Protein AF-A0ABD0NSH5-F1 (afdb_monomer)

Sequence (75 aa):
QWIDMYKSLASATEREVAAFSNGYSADHERAYAALQHWTIRDSDANLAKLINALHRQRCIDVVDKIRSVMEDNPQ

Secondary structure (DSSP, 8-state):
-HHHHHHHHH---HHHHHHHHHH-SSHHHHHHHHHHHHHHH-TT--HHHHHHHHHHTT-HHHHHHHHHHHHH---

Organism: Cirrhinus mrigala (NCBI:txid683832)

InterPro domains:
  IPR000488 Death domain [PF00531] (2-68)
  IPR000488 Death domain [PS50017] (1-70)
  IPR011029 Death-like domain superfamily [G3DSA:1.10.533.10] (1-68)
  IPR011029 Death-like domain superfamily [SSF47986] (1-68)
  IPR022330 Tumour necro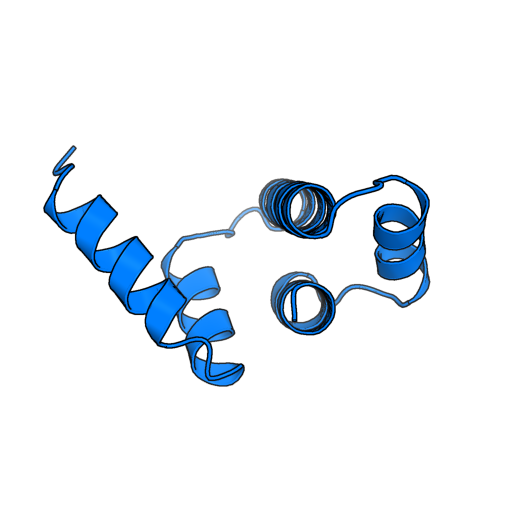sis factor receptor 21 [PTHR46921] (1-75)

Foldseek 3Di:
DLVQLLCQQQVDDPVRLVCLVVVDDDPVSSSVVSLVVSCVRDVPDDPVSSLVSCVVVVVVVVNVVVVVVCVVDPD

Nearest PDB structures (foldseek):
  5wve-assembly1_Y  TM=5.616E-01  e=3.533E+00  Homo sapiens
  2px6-assembly1_A  TM=6.481E-01  e=7.932E+00  Homo sapiens
  5wvc-assembly1_B  TM=5.851E-01  e=7.487E+00  Homo sapiens

Solvent-accessible surface area (backbone atoms only — not comparable to full-atom values): 4413 Å² total; per-residue (Å²): 118,50,64,62,48,38,32,70,73,57,69,50,50,73,68,58,53,48,50,39,61,73,74,37,92,48,70,68,57,31,39,47,53,47,50,52,50,36,54,72,71,37,89,82,59,48,69,69,62,52,48,54,49,34,56,77,71,67,40,53,72,58,47,53,52,52,50,52,55,48,70,76,52,85,123

Radius of gyration: 12.77 Å; Cα contacts (8 Å, |Δi|>4): 45; chains: 1; bounding box: 21×26×37 Å

Mean predicted aligned error: 4.27 Å

Structure (mmCIF, N/CA/C/O backbone):
data_AF-A0ABD0NSH5-F1
#
_entry.id   AF-A0ABD0NSH5-F1
#
loop_
_atom_site.group_PDB
_atom_site.id
_atom_site.type_symbol
_atom_site.label_atom_id
_atom_site.label_alt_id
_atom_site.label_comp_id
_atom_site.label_asym_id
_atom_site.label_entity_id
_atom_site.label_seq_id
_atom_site.pdbx_PDB_ins_code
_atom_site.C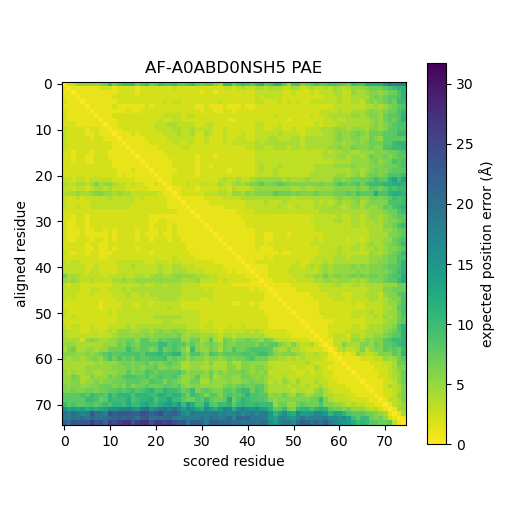artn_x
_atom_site.Cartn_y
_atom_site.Cartn_z
_atom_site.occupancy
_atom_site.B_iso_or_equiv
_atom_site.auth_seq_id
_atom_site.auth_comp_id
_atom_site.auth_asym_id
_atom_site.auth_atom_id
_atom_site.pdbx_PDB_model_num
ATOM 1 N N . GLN A 1 1 ? -4.341 -8.255 -4.808 1.00 75.38 1 GLN A N 1
ATOM 2 C CA . GLN A 1 1 ? -5.155 -7.050 -4.527 1.00 75.38 1 GLN A CA 1
ATOM 3 C C . GLN A 1 1 ? -4.318 -5.882 -3.983 1.00 75.38 1 GLN A C 1
ATOM 5 O O . GLN A 1 1 ? -4.740 -5.186 -3.069 1.00 75.38 1 GLN A O 1
ATOM 10 N N . TRP A 1 2 ? -3.129 -5.611 -4.534 1.00 89.56 2 TRP A N 1
ATOM 11 C CA . TRP A 1 2 ? -2.394 -4.395 -4.153 1.00 89.56 2 TRP A CA 1
ATOM 12 C C . TRP A 1 2 ? -2.943 -3.163 -4.886 1.00 89.56 2 TRP A C 1
ATOM 14 O O . TRP A 1 2 ? -2.965 -2.079 -4.320 1.00 89.56 2 TRP A O 1
ATOM 24 N N . ILE A 1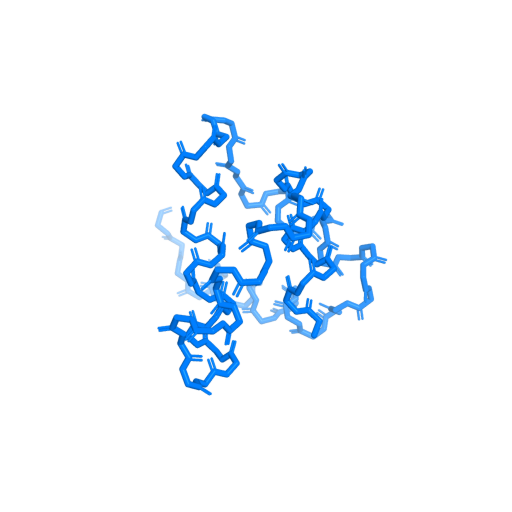 3 ? -3.453 -3.353 -6.110 1.00 93.75 3 ILE A N 1
ATOM 25 C CA . ILE A 1 3 ? -4.059 -2.303 -6.937 1.00 93.75 3 ILE A CA 1
ATOM 26 C C . ILE A 1 3 ? -5.280 -1.703 -6.240 1.00 93.75 3 ILE A C 1
ATOM 28 O O . ILE A 1 3 ? -5.349 -0.490 -6.087 1.00 93.75 3 ILE A O 1
ATOM 32 N N . ASP A 1 4 ? -6.215 -2.538 -5.782 1.00 91.75 4 ASP A N 1
ATOM 33 C CA . ASP A 1 4 ? -7.437 -2.072 -5.113 1.00 91.75 4 ASP A CA 1
ATOM 34 C C . ASP A 1 4 ? -7.118 -1.333 -3.808 1.00 91.75 4 ASP A C 1
ATOM 36 O O . ASP A 1 4 ? -7.697 -0.288 -3.514 1.00 91.75 4 ASP A O 1
ATOM 40 N N . MET A 1 5 ? -6.141 -1.842 -3.052 1.00 91.81 5 MET A N 1
ATOM 41 C CA . MET A 1 5 ? -5.652 -1.211 -1.829 1.00 91.81 5 MET A CA 1
ATOM 42 C C . MET A 1 5 ? -4.984 0.138 -2.123 1.00 91.81 5 MET A C 1
ATOM 44 O O . MET A 1 5 ? -5.322 1.140 -1.497 1.00 91.81 5 MET A O 1
ATOM 48 N N . TYR A 1 6 ? -4.119 0.203 -3.133 1.00 94.19 6 TYR A N 1
ATOM 49 C CA . TYR A 1 6 ? -3.447 1.434 -3.536 1.00 94.19 6 TYR A CA 1
ATOM 50 C C . TYR A 1 6 ? -4.426 2.482 -4.086 1.00 94.19 6 TYR A C 1
ATOM 52 O O . TYR A 1 6 ? -4.367 3.647 -3.691 1.00 94.19 6 TYR A O 1
ATOM 60 N N . LYS A 1 7 ? -5.392 2.068 -4.918 1.00 93.94 7 LYS A N 1
ATOM 61 C CA . LYS A 1 7 ? -6.496 2.924 -5.377 1.00 93.94 7 LYS A CA 1
ATOM 62 C C . LYS A 1 7 ? -7.316 3.441 -4.192 1.00 93.94 7 LYS A C 1
ATOM 64 O O . LYS A 1 7 ? -7.624 4.627 -4.151 1.00 93.94 7 LYS A O 1
ATOM 69 N N . SER A 1 8 ? -7.611 2.593 -3.204 1.00 91.94 8 SER A N 1
ATOM 70 C CA . SER A 1 8 ? -8.362 2.988 -2.00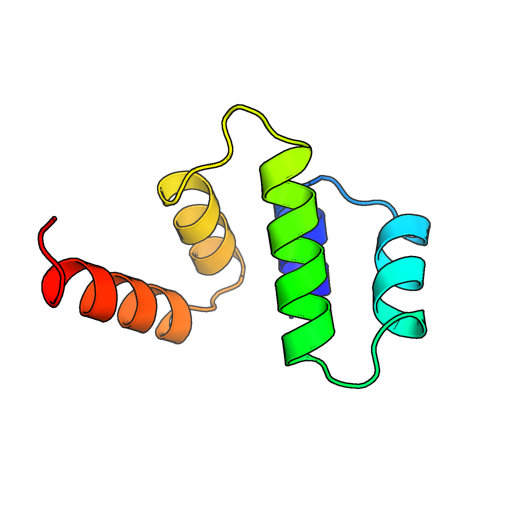6 1.00 91.94 8 SER A CA 1
ATOM 71 C C . SER A 1 8 ? -7.603 3.957 -1.095 1.00 91.94 8 SER A C 1
ATOM 73 O O . SER A 1 8 ? -8.241 4.801 -0.473 1.00 91.94 8 SER A O 1
ATOM 75 N N . LEU A 1 9 ? -6.282 3.813 -0.961 1.00 93.81 9 LEU A N 1
ATOM 76 C CA . LEU A 1 9 ? -5.471 4.623 -0.046 1.00 93.81 9 LEU A CA 1
ATOM 77 C C . LEU A 1 9 ? -5.038 5.949 -0.668 1.00 93.81 9 LEU A C 1
ATOM 79 O O . LEU A 1 9 ? -5.136 6.993 -0.032 1.00 93.81 9 LEU A O 1
ATOM 83 N N . ALA A 1 10 ? -4.560 5.913 -1.910 1.00 93.75 10 ALA A N 1
ATOM 84 C CA . ALA A 1 10 ? -3.946 7.065 -2.562 1.00 93.75 10 ALA A CA 1
ATOM 85 C C . ALA A 1 10 ? -4.877 7.775 -3.556 1.00 93.75 10 ALA A C 1
ATOM 87 O O . ALA A 1 10 ? -4.465 8.764 -4.163 1.00 93.75 10 ALA A O 1
ATOM 88 N N . SER A 1 11 ? -6.107 7.274 -3.754 1.00 93.62 11 SER A N 1
ATOM 89 C CA . SER A 1 11 ? -6.969 7.670 -4.882 1.00 93.62 11 SER A CA 1
ATOM 90 C C . SER A 1 11 ? -6.222 7.566 -6.219 1.00 93.62 11 SER A C 1
ATOM 92 O O . SER A 1 11 ? -6.295 8.455 -7.066 1.00 93.62 11 SER A O 1
ATOM 94 N N . ALA A 1 12 ? -5.433 6.495 -6.360 1.00 94.31 12 ALA A N 1
ATOM 95 C CA . ALA A 1 12 ? -4.493 6.330 -7.458 1.00 94.31 12 ALA A CA 1
ATOM 96 C C . ALA A 1 12 ? -5.190 6.186 -8.815 1.00 94.31 12 ALA A C 1
ATOM 98 O O . ALA A 1 12 ? -6.207 5.504 -8.968 1.00 94.31 12 ALA A O 1
ATOM 99 N N . THR A 1 13 ? -4.581 6.791 -9.823 1.00 95.25 13 THR A N 1
ATOM 100 C CA . THR A 1 13 ? -4.997 6.714 -11.220 1.00 95.25 13 THR A CA 1
ATOM 101 C C . THR A 1 13 ? -4.545 5.407 -11.873 1.00 95.25 13 THR A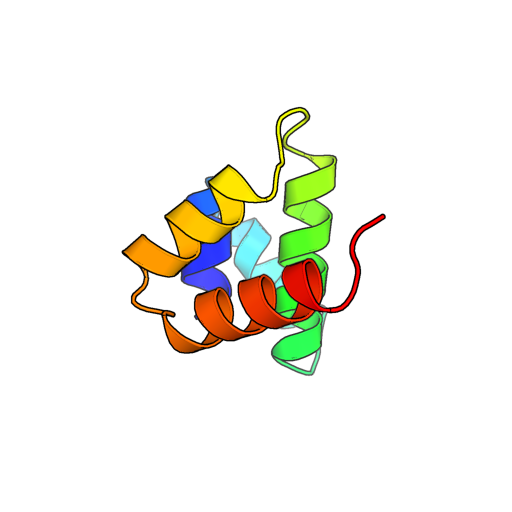 C 1
ATOM 103 O O . THR A 1 13 ? -3.587 4.759 -11.449 1.00 95.25 13 THR A O 1
ATOM 106 N N . GLU A 1 14 ? -5.196 5.049 -12.982 1.00 95.19 14 GLU A N 1
ATOM 107 C CA . GLU A 1 14 ? -4.777 3.947 -13.865 1.00 95.19 14 GLU A CA 1
ATOM 108 C C . GLU A 1 14 ? -3.301 4.072 -14.278 1.00 95.19 14 GLU A C 1
ATOM 110 O O . GLU A 1 14 ? -2.573 3.083 -14.329 1.00 95.19 14 GLU A O 1
ATOM 115 N N . ARG A 1 15 ? -2.837 5.305 -14.524 1.00 95.88 15 ARG A N 1
ATOM 116 C CA . ARG A 1 15 ? -1.457 5.586 -14.931 1.00 95.88 15 ARG A CA 1
ATOM 117 C C . ARG A 1 15 ? -0.454 5.263 -13.827 1.00 95.88 15 ARG A C 1
ATOM 119 O O . ARG A 1 15 ? 0.581 4.668 -14.113 1.00 95.88 15 ARG A O 1
ATOM 126 N N . GLU A 1 16 ? -0.749 5.647 -12.588 1.00 94.00 16 GLU A N 1
ATOM 127 C CA . GLU A 1 16 ? 0.107 5.333 -11.437 1.00 94.00 16 GLU A CA 1
ATOM 128 C C . GLU A 1 16 ? 0.158 3.818 -11.208 1.00 94.00 16 GLU A C 1
ATOM 130 O O . GLU A 1 16 ? 1.236 3.250 -11.058 1.00 94.00 16 GLU A O 1
ATOM 135 N N . VAL A 1 17 ? -0.985 3.133 -11.296 1.00 95.75 17 VAL A N 1
ATOM 136 C CA . VAL A 1 17 ? -1.048 1.665 -11.204 1.00 95.75 17 VAL A CA 1
ATOM 137 C C . VAL A 1 17 ? -0.220 0.992 -12.303 1.00 95.75 17 VAL A C 1
ATOM 139 O O . VAL A 1 17 ? 0.528 0.052 -12.021 1.00 95.75 17 VAL A O 1
ATOM 142 N N . ALA A 1 18 ? -0.314 1.471 -13.544 1.00 96.62 18 ALA A N 1
ATOM 143 C CA . ALA A 1 18 ? 0.465 0.942 -14.660 1.00 96.62 18 ALA A CA 1
ATOM 144 C C . ALA A 1 18 ? 1.975 1.141 -14.454 1.00 96.62 18 ALA A C 1
ATOM 146 O O . ALA A 1 18 ? 2.755 0.244 -14.771 1.00 96.62 18 ALA A O 1
ATOM 147 N N . ALA A 1 19 ? 2.391 2.275 -13.880 1.00 95.81 19 ALA A N 1
ATOM 148 C CA . ALA A 1 19 ? 3.797 2.546 -13.593 1.00 95.81 19 ALA A CA 1
ATOM 149 C C . ALA A 1 19 ? 4.401 1.503 -12.638 1.00 95.81 19 ALA A C 1
ATOM 151 O O . ALA A 1 19 ? 5.465 0.961 -12.930 1.00 95.81 19 ALA A O 1
ATOM 152 N N . PHE A 1 20 ? 3.707 1.146 -11.551 1.00 95.38 20 PHE A N 1
ATOM 153 C CA . PHE A 1 20 ? 4.183 0.092 -10.644 1.00 95.38 20 PHE A CA 1
ATOM 154 C C . PHE A 1 20 ? 4.068 -1.303 -11.263 1.00 95.38 20 PHE A C 1
ATOM 156 O O . PHE A 1 20 ? 4.978 -2.113 -11.118 1.00 95.38 20 PHE A O 1
ATOM 163 N N . SER A 1 21 ? 2.987 -1.576 -11.999 1.00 94.12 21 SER A N 1
ATOM 164 C CA . SER A 1 21 ? 2.780 -2.878 -12.650 1.00 94.12 21 SER A CA 1
ATOM 165 C C . SER A 1 21 ? 3.894 -3.207 -13.647 1.00 94.12 21 SER A C 1
ATOM 167 O O . SER A 1 21 ? 4.355 -4.345 -13.695 1.00 94.12 21 SER A O 1
ATOM 169 N N . ASN A 1 22 ? 4.3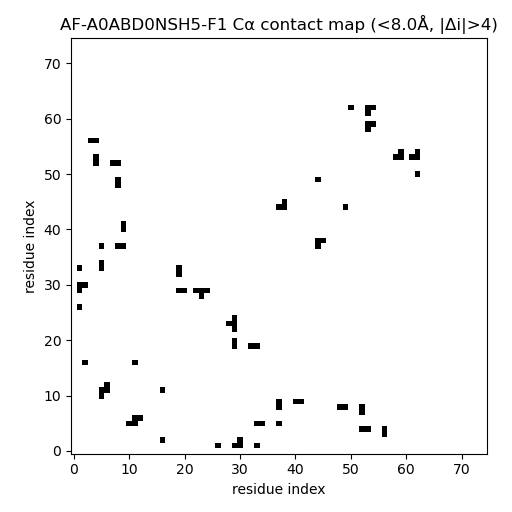54 -2.203 -14.399 1.00 94.81 22 ASN A N 1
ATOM 170 C CA . ASN A 1 22 ? 5.399 -2.352 -15.412 1.00 94.81 22 ASN A CA 1
ATOM 171 C C . ASN A 1 22 ? 6.817 -2.145 -14.855 1.00 94.81 22 ASN A C 1
ATOM 173 O O . ASN A 1 22 ? 7.774 -2.638 -15.442 1.00 94.81 22 ASN A O 1
ATOM 177 N N . GLY A 1 23 ? 6.960 -1.396 -13.757 1.00 93.31 23 GLY A N 1
ATOM 178 C CA . GLY A 1 23 ? 8.254 -1.066 -13.156 1.00 93.31 23 GLY A CA 1
ATOM 179 C C . GLY A 1 23 ? 8.836 -2.153 -12.252 1.00 93.31 23 GLY A C 1
ATOM 180 O O . GLY A 1 23 ? 10.031 -2.121 -11.977 1.00 93.31 23 GLY A O 1
ATOM 181 N N . TYR A 1 24 ? 8.016 -3.108 -11.804 1.00 94.31 24 TYR A N 1
ATOM 182 C CA . TYR A 1 24 ? 8.432 -4.187 -10.906 1.00 94.31 24 TYR A CA 1
ATOM 183 C C . TYR A 1 24 ? 7.960 -5.551 -11.406 1.00 94.31 24 TYR A C 1
ATOM 185 O O . TYR A 1 24 ? 6.876 -5.686 -11.988 1.00 94.31 24 TYR A O 1
ATOM 193 N N . SER A 1 25 ? 8.773 -6.572 -11.139 1.00 90.88 25 SER A N 1
ATOM 194 C CA . SER A 1 25 ? 8.575 -7.930 -11.648 1.00 90.88 25 SER A CA 1
ATOM 195 C C . SER A 1 25 ? 7.658 -8.751 -10.745 1.00 90.88 25 SER A C 1
ATOM 197 O O . SER A 1 25 ? 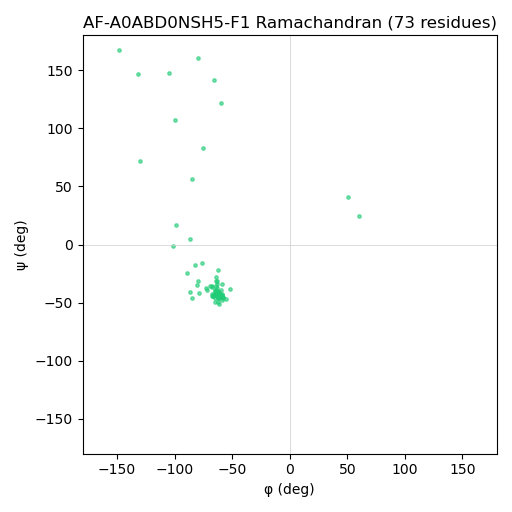6.804 -9.482 -11.247 1.00 90.88 25 SER A O 1
ATOM 199 N N . ALA A 1 26 ? 7.804 -8.625 -9.422 1.00 93.44 26 ALA A N 1
ATOM 200 C CA . ALA A 1 26 ? 7.045 -9.414 -8.459 1.00 93.44 26 ALA A CA 1
ATOM 201 C C . ALA A 1 26 ? 5.926 -8.611 -7.776 1.00 93.44 26 ALA A C 1
ATOM 203 O O . ALA A 1 26 ? 6.057 -7.423 -7.487 1.00 93.44 26 ALA A O 1
ATOM 204 N N . ASP A 1 27 ? 4.820 -9.281 -7.440 1.00 90.69 27 ASP A N 1
ATOM 205 C CA . ASP A 1 27 ? 3.662 -8.620 -6.822 1.00 90.69 27 ASP A CA 1
ATOM 206 C C . ASP A 1 27 ? 3.952 -8.029 -5.439 1.00 90.69 27 ASP A C 1
ATOM 208 O O . ASP A 1 27 ? 3.378 -6.999 -5.086 1.00 90.69 27 ASP A O 1
ATOM 212 N N . HIS A 1 28 ? 4.852 -8.637 -4.662 1.00 90.50 28 HIS A N 1
ATOM 213 C CA . HIS A 1 28 ? 5.240 -8.091 -3.362 1.00 90.50 28 HIS A CA 1
ATOM 214 C C . HIS A 1 28 ? 6.053 -6.795 -3.510 1.00 90.50 28 HIS A C 1
ATOM 216 O O . HIS A 1 28 ? 5.849 -5.866 -2.734 1.00 90.50 28 HIS A O 1
ATOM 222 N N . GLU A 1 29 ? 6.900 -6.690 -4.540 1.00 94.19 29 GLU A N 1
ATOM 223 C CA . GLU A 1 29 ? 7.646 -5.467 -4.865 1.00 94.19 29 GLU A CA 1
ATOM 224 C C . GLU A 1 29 ? 6.693 -4.356 -5.316 1.00 94.19 29 GLU A C 1
ATOM 226 O O . GLU A 1 29 ? 6.779 -3.231 -4.828 1.00 94.19 29 GLU A O 1
ATOM 231 N N . ARG A 1 30 ? 5.718 -4.685 -6.178 1.00 96.19 30 ARG A N 1
ATOM 232 C CA . ARG A 1 30 ? 4.663 -3.752 -6.615 1.00 96.19 30 ARG A CA 1
ATOM 233 C C . ARG A 1 30 ? 3.852 -3.228 -5.434 1.00 96.19 30 ARG A C 1
ATOM 235 O O . ARG A 1 30 ? 3.635 -2.025 -5.319 1.00 96.19 30 ARG A O 1
ATOM 242 N N . ALA A 1 31 ? 3.421 -4.128 -4.548 1.00 93.25 31 ALA A N 1
ATOM 243 C CA . ALA A 1 31 ? 2.664 -3.775 -3.353 1.00 93.25 31 ALA A CA 1
ATOM 244 C C . ALA A 1 31 ? 3.477 -2.885 -2.404 1.00 93.25 31 ALA A C 1
ATOM 246 O O . ALA A 1 31 ? 2.949 -1.901 -1.889 1.00 93.25 31 ALA A O 1
ATOM 247 N N . TYR A 1 32 ? 4.758 -3.204 -2.207 1.00 94.06 32 TYR A N 1
ATOM 248 C CA . TYR A 1 32 ? 5.660 -2.422 -1.369 1.00 94.06 32 TYR A CA 1
ATOM 249 C C . TYR A 1 32 ? 5.900 -1.021 -1.943 1.00 94.06 32 TYR A C 1
ATOM 251 O O . TYR A 1 32 ? 5.700 -0.036 -1.236 1.00 94.06 32 TYR A O 1
ATOM 259 N N . ALA A 1 33 ? 6.230 -0.913 -3.232 1.00 96.12 33 ALA A N 1
ATOM 260 C CA . ALA A 1 33 ? 6.454 0.368 -3.896 1.00 96.12 33 ALA A CA 1
ATOM 261 C C . ALA A 1 33 ? 5.199 1.260 -3.881 1.00 96.12 33 ALA A C 1
ATOM 263 O O . ALA A 1 33 ? 5.286 2.457 -3.604 1.00 96.12 33 ALA A O 1
ATOM 264 N N . ALA A 1 34 ? 4.021 0.677 -4.119 1.00 96.38 34 ALA A N 1
ATOM 265 C CA . ALA A 1 34 ? 2.747 1.385 -4.043 1.00 96.38 34 ALA A CA 1
ATOM 266 C C . ALA A 1 34 ? 2.451 1.896 -2.619 1.00 96.38 34 ALA A C 1
ATOM 268 O O . ALA A 1 34 ? 2.016 3.037 -2.442 1.00 96.38 34 ALA A O 1
ATOM 269 N N . LEU A 1 35 ? 2.731 1.080 -1.596 1.00 95.06 35 LEU A N 1
ATOM 270 C CA . LEU A 1 35 ? 2.556 1.464 -0.196 1.00 95.06 35 LEU A CA 1
ATOM 271 C C . LEU A 1 35 ? 3.539 2.571 0.215 1.00 95.06 35 LEU A C 1
ATOM 273 O O . LEU A 1 35 ? 3.118 3.559 0.813 1.00 95.06 35 LEU A O 1
ATOM 277 N N . GLN A 1 36 ? 4.816 2.456 -0.164 1.00 95.12 36 GLN A N 1
ATOM 278 C CA . GLN A 1 36 ? 5.814 3.506 0.059 1.00 95.12 36 GLN A CA 1
ATOM 279 C C . GLN A 1 36 ? 5.396 4.821 -0.602 1.00 95.12 36 GLN A C 1
ATOM 281 O O . GLN A 1 36 ? 5.419 5.877 0.030 1.00 95.12 36 GLN A O 1
ATOM 286 N N . HIS A 1 37 ? 4.948 4.764 -1.857 1.00 96.44 37 HIS A N 1
ATOM 287 C CA . HIS A 1 37 ? 4.458 5.946 -2.551 1.00 96.44 37 HIS A CA 1
ATOM 288 C C . HIS A 1 37 ? 3.277 6.590 -1.814 1.00 96.44 37 HIS A C 1
ATOM 290 O O . HIS A 1 37 ? 3.236 7.811 -1.669 1.00 96.44 37 HIS A O 1
ATOM 296 N N . TRP A 1 38 ? 2.318 5.794 -1.332 1.00 96.25 38 TRP A N 1
ATOM 297 C CA . TRP A 1 38 ? 1.216 6.314 -0.521 1.00 96.25 38 TRP A CA 1
ATOM 298 C C . TRP A 1 38 ? 1.720 7.037 0.737 1.00 96.25 38 TRP A C 1
ATOM 300 O O . TRP A 1 38 ? 1.286 8.161 0.977 1.00 96.25 38 TRP A O 1
ATOM 310 N N . THR A 1 39 ? 2.680 6.464 1.474 1.00 95.62 39 THR A N 1
ATOM 311 C CA . THR A 1 39 ? 3.222 7.093 2.697 1.00 95.62 39 THR A CA 1
ATOM 312 C C . THR A 1 39 ? 3.959 8.409 2.457 1.00 95.62 39 THR A C 1
ATOM 314 O O . THR A 1 39 ? 3.993 9.255 3.340 1.00 95.62 39 THR A O 1
ATOM 317 N N . ILE A 1 40 ? 4.538 8.602 1.270 1.00 95.19 40 ILE A N 1
ATOM 318 C CA . ILE A 1 40 ? 5.198 9.862 0.898 1.00 95.19 40 ILE A CA 1
ATOM 319 C C . ILE A 1 40 ? 4.162 10.908 0.461 1.00 95.19 40 ILE A C 1
ATOM 321 O O . ILE A 1 40 ? 4.345 12.102 0.689 1.00 95.19 40 ILE A O 1
ATOM 325 N N . ARG A 1 41 ? 3.082 10.468 -0.194 1.00 94.50 41 ARG A N 1
ATOM 326 C CA . ARG A 1 41 ? 2.052 11.344 -0.766 1.00 94.50 41 ARG A CA 1
ATOM 327 C C . ARG A 1 41 ? 1.059 11.873 0.268 1.00 94.50 41 ARG A C 1
ATOM 329 O O . ARG A 1 41 ? 0.641 13.021 0.159 1.00 94.50 41 ARG A O 1
ATOM 336 N N . ASP A 1 42 ? 0.620 11.028 1.195 1.00 95.19 42 ASP A N 1
ATOM 337 C CA . ASP A 1 42 ? -0.337 11.387 2.245 1.00 95.19 42 ASP A CA 1
ATOM 338 C C . ASP A 1 42 ? 0.433 11.659 3.542 1.00 95.19 42 ASP A C 1
ATOM 340 O O . ASP A 1 42 ? 0.928 10.733 4.179 1.00 95.19 42 ASP A O 1
ATOM 344 N N . SER A 1 43 ? 0.534 12.932 3.939 1.00 93.25 43 SER A N 1
ATOM 345 C CA . SER A 1 43 ? 1.224 13.341 5.173 1.00 93.25 43 SER A CA 1
ATOM 346 C C . SER A 1 43 ? 0.589 12.763 6.438 1.00 93.25 43 SER A C 1
ATOM 348 O O . SER A 1 43 ? 1.257 12.646 7.460 1.00 93.25 43 SER A O 1
ATOM 350 N N . ASP A 1 44 ? -0.686 12.379 6.361 1.00 94.94 44 ASP A N 1
ATOM 351 C CA . ASP A 1 44 ? -1.429 11.740 7.441 1.00 94.94 44 ASP A CA 1
ATOM 352 C C . ASP A 1 44 ? -1.485 10.213 7.258 1.00 94.94 44 ASP A C 1
ATOM 354 O O . ASP A 1 44 ? -2.368 9.553 7.823 1.00 94.94 44 ASP A O 1
ATOM 358 N N . ALA A 1 45 ? -0.626 9.628 6.415 1.00 94.88 45 ALA A N 1
ATOM 359 C CA . ALA A 1 45 ? -0.540 8.184 6.251 1.00 94.88 45 ALA A CA 1
ATOM 360 C C . ALA A 1 45 ? -0.181 7.532 7.590 1.00 94.88 45 ALA A C 1
ATOM 362 O O . ALA A 1 45 ? 0.839 7.827 8.209 1.00 94.88 45 ALA A O 1
ATOM 363 N N . ASN A 1 46 ? -1.042 6.630 8.054 1.00 93.31 46 ASN A N 1
ATOM 364 C CA . ASN A 1 46 ? -0.861 5.953 9.327 1.00 93.31 46 ASN A CA 1
ATOM 365 C C . ASN A 1 46 ? -1.444 4.542 9.291 1.00 93.31 46 ASN A C 1
ATOM 367 O O . ASN A 1 46 ? -2.201 4.161 8.392 1.00 93.31 46 ASN A O 1
ATOM 371 N N . LEU A 1 47 ? -1.098 3.766 10.313 1.00 90.88 47 LEU A N 1
ATOM 372 C CA . LEU A 1 47 ? -1.477 2.366 10.394 1.00 90.88 47 LEU A CA 1
ATOM 373 C C . LEU A 1 47 ? -2.994 2.155 10.480 1.00 90.88 47 LEU A C 1
ATOM 375 O O . LEU A 1 47 ? -3.509 1.207 9.895 1.00 90.88 47 LEU A O 1
ATOM 379 N N . ALA A 1 48 ? -3.728 3.060 11.133 1.00 91.88 48 ALA A N 1
ATOM 380 C CA . ALA A 1 48 ? -5.183 2.969 11.227 1.00 91.88 48 ALA A CA 1
ATOM 381 C C . ALA A 1 48 ? -5.852 3.090 9.847 1.00 91.88 48 ALA A C 1
ATOM 383 O O . ALA A 1 48 ? -6.749 2.309 9.524 1.00 91.88 48 ALA A O 1
ATOM 384 N N . LYS A 1 49 ? -5.390 4.015 8.993 1.00 93.69 49 LYS A N 1
ATOM 385 C CA . LYS A 1 49 ? -5.855 4.128 7.599 1.00 93.69 49 LYS A CA 1
ATOM 386 C C . LYS A 1 49 ? -5.563 2.853 6.801 1.00 93.69 49 LYS A C 1
ATOM 388 O O . LYS A 1 49 ? -6.447 2.376 6.089 1.00 93.69 49 LYS A O 1
ATOM 393 N N . LEU A 1 50 ? -4.367 2.279 6.960 1.00 92.38 50 LEU A N 1
ATOM 394 C CA . LEU A 1 50 ? -3.983 1.031 6.294 1.00 92.38 50 LEU A CA 1
ATOM 395 C C . LEU A 1 50 ? -4.869 -0.147 6.732 1.00 92.38 50 LEU A C 1
ATOM 397 O O . LEU A 1 50 ? -5.429 -0.840 5.883 1.00 92.38 50 LEU A O 1
ATOM 401 N N . ILE A 1 51 ? -5.053 -0.340 8.041 1.00 90.56 51 ILE A N 1
ATOM 402 C CA . ILE A 1 51 ? -5.915 -1.392 8.606 1.00 90.56 51 ILE A CA 1
ATOM 403 C C . ILE A 1 51 ? -7.356 -1.238 8.107 1.00 90.56 51 ILE A C 1
ATOM 405 O O . ILE A 1 51 ? -7.970 -2.212 7.670 1.00 90.56 51 ILE A O 1
ATOM 409 N N . ASN A 1 52 ? -7.886 -0.013 8.101 1.00 91.00 52 ASN A N 1
ATOM 410 C CA . ASN A 1 52 ? -9.232 0.261 7.602 1.00 91.00 52 ASN A CA 1
ATOM 411 C C . ASN A 1 52 ? -9.386 -0.094 6.114 1.00 91.00 52 ASN A C 1
ATOM 413 O O . ASN A 1 52 ? -10.409 -0.662 5.722 1.00 91.00 52 ASN A O 1
ATOM 417 N N . ALA A 1 53 ? -8.387 0.211 5.282 1.00 91.06 53 ALA A N 1
ATOM 418 C CA . ALA A 1 53 ? -8.400 -0.158 3.868 1.00 91.06 53 ALA A CA 1
ATOM 419 C C . ALA A 1 53 ? -8.345 -1.683 3.673 1.00 91.06 53 ALA A C 1
ATOM 421 O O . ALA A 1 53 ? -9.120 -2.227 2.885 1.00 91.06 53 ALA A O 1
ATOM 422 N N . LEU A 1 54 ? -7.498 -2.385 4.433 1.00 89.69 54 LEU A N 1
ATOM 423 C CA . LEU A 1 54 ? -7.394 -3.848 4.395 1.00 89.69 54 LEU A CA 1
ATOM 424 C C . LEU A 1 54 ? -8.702 -4.534 4.818 1.00 89.69 54 LEU A C 1
ATOM 426 O O . LEU A 1 54 ? -9.142 -5.474 4.155 1.00 89.69 54 LEU A O 1
ATOM 430 N N . HIS A 1 55 ? -9.373 -4.023 5.856 1.00 89.06 55 HIS A N 1
ATOM 431 C CA . HIS A 1 55 ? -10.691 -4.510 6.273 1.00 89.06 55 HIS A CA 1
ATOM 432 C C . HIS A 1 55 ? -11.737 -4.385 5.158 1.00 89.06 55 HIS A C 1
ATOM 434 O O . HIS A 1 55 ? -12.474 -5.337 4.897 1.00 89.06 55 HIS A O 1
ATOM 440 N N . ARG A 1 56 ? -11.787 -3.239 4.463 1.00 88.38 56 ARG A N 1
ATOM 441 C CA . ARG A 1 56 ? -12.734 -3.011 3.353 1.00 88.38 56 ARG A CA 1
ATOM 442 C C . ARG A 1 56 ? -12.499 -3.955 2.176 1.00 88.38 56 ARG A C 1
ATOM 444 O O . ARG A 1 56 ? -13.455 -4.342 1.514 1.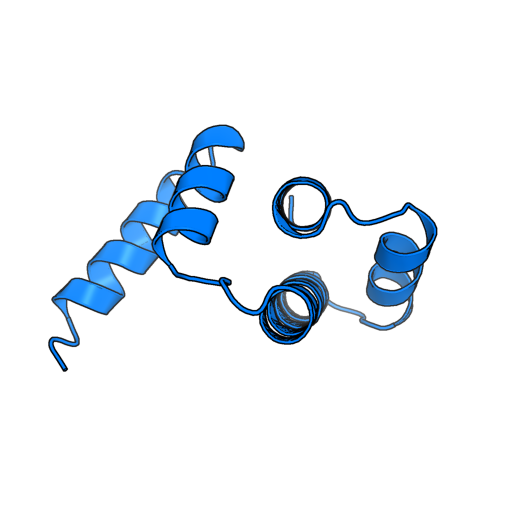00 88.38 56 ARG A O 1
ATOM 451 N N . GLN A 1 57 ? -11.249 -4.348 1.949 1.00 86.12 57 GLN A N 1
ATOM 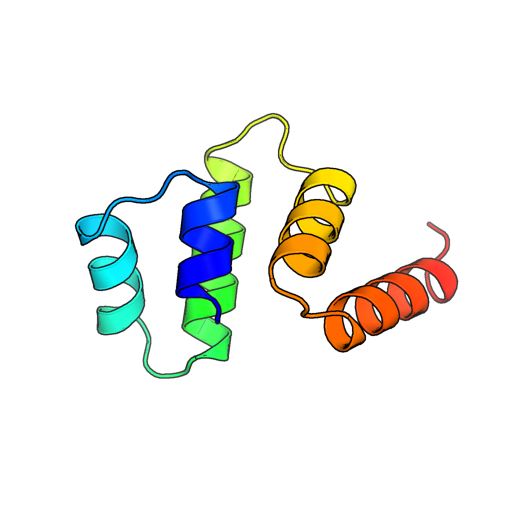452 C CA . GLN A 1 57 ? -10.862 -5.289 0.895 1.00 86.12 57 GLN A CA 1
ATOM 453 C C . GLN A 1 57 ? -10.950 -6.762 1.332 1.00 86.12 57 GLN A C 1
ATOM 455 O O . GLN A 1 57 ? -10.599 -7.648 0.560 1.00 86.12 57 GLN A O 1
ATOM 460 N N . ARG A 1 58 ? -11.451 -7.045 2.546 1.00 85.81 58 ARG A N 1
ATOM 461 C CA . ARG A 1 58 ? -11.551 -8.397 3.131 1.00 85.81 58 ARG A CA 1
ATOM 462 C C . ARG A 1 58 ? -10.196 -9.105 3.281 1.00 85.81 58 ARG A C 1
ATOM 464 O O . ARG A 1 58 ? -10.149 -10.328 3.364 1.00 85.81 58 ARG A O 1
ATOM 471 N N . CYS A 1 59 ? -9.102 -8.350 3.379 1.00 84.56 59 CYS A N 1
ATOM 472 C CA . CYS A 1 59 ? -7.757 -8.872 3.625 1.00 84.56 59 CYS A CA 1
ATOM 473 C C . CYS A 1 59 ? -7.506 -9.069 5.131 1.00 84.56 59 CYS A C 1
ATOM 475 O O . CYS A 1 59 ? -6.576 -8.490 5.692 1.00 84.56 59 CYS A O 1
ATOM 477 N N . ILE A 1 60 ? -8.366 -9.847 5.794 1.00 84.81 60 ILE A N 1
ATOM 478 C CA . ILE A 1 60 ? -8.376 -9.993 7.259 1.00 84.81 60 ILE A CA 1
ATOM 479 C C . ILE A 1 60 ? -7.089 -10.665 7.760 1.00 84.81 60 ILE A C 1
ATOM 481 O O . ILE A 1 60 ? -6.492 -10.178 8.715 1.00 84.81 60 ILE A O 1
ATOM 485 N N . ASP A 1 61 ? -6.576 -11.672 7.048 1.00 85.44 61 ASP A N 1
ATOM 486 C CA . ASP A 1 61 ? -5.335 -12.369 7.422 1.00 85.44 61 ASP A CA 1
ATOM 487 C C . ASP A 1 61 ? -4.123 -11.423 7.505 1.00 85.44 61 ASP A C 1
ATOM 489 O O . ASP A 1 61 ? -3.227 -11.585 8.334 1.00 85.44 61 ASP A O 1
ATOM 493 N N . VAL A 1 62 ? -4.091 -10.399 6.645 1.00 84.31 62 VAL A N 1
ATOM 494 C CA . VAL A 1 62 ? -3.022 -9.391 6.639 1.00 84.31 62 VAL A CA 1
ATOM 495 C C . VAL A 1 62 ? -3.161 -8.456 7.838 1.00 84.31 62 VAL A C 1
ATOM 497 O O . VAL A 1 62 ? -2.153 -8.086 8.435 1.00 84.31 62 VAL A O 1
ATOM 500 N N . VAL A 1 63 ? -4.391 -8.099 8.218 1.00 85.25 63 VAL A N 1
ATOM 501 C CA . VAL A 1 63 ? -4.655 -7.295 9.419 1.00 85.25 63 VAL A CA 1
ATOM 502 C C . VAL A 1 63 ? -4.204 -8.040 10.671 1.00 85.25 63 VAL A C 1
ATOM 504 O O . VAL A 1 63 ? -3.519 -7.454 11.506 1.00 85.25 63 VAL A O 1
ATOM 507 N N . ASP A 1 64 ? -4.535 -9.325 10.784 1.00 87.06 64 ASP A N 1
ATOM 508 C CA . ASP A 1 64 ? -4.142 -10.136 11.938 1.00 87.06 64 ASP A CA 1
ATOM 509 C C . ASP A 1 64 ? -2.621 -10.291 12.019 1.00 87.06 64 ASP A C 1
ATOM 511 O O . ASP A 1 64 ? -2.040 -10.153 13.095 1.00 87.06 64 ASP A O 1
ATOM 515 N N . LYS A 1 65 ? -1.949 -10.457 10.874 1.00 86.50 65 LYS A N 1
ATOM 516 C CA . LYS A 1 65 ? -0.484 -10.498 10.819 1.00 86.50 65 LYS A CA 1
ATOM 517 C C . LYS A 1 65 ? 0.161 -9.169 11.220 1.00 86.50 65 LYS A C 1
ATOM 519 O O . LYS A 1 65 ? 1.167 -9.177 11.922 1.00 86.50 65 LYS A O 1
ATOM 524 N N . ILE A 1 66 ? -0.411 -8.037 10.805 1.00 84.88 66 ILE A N 1
ATOM 525 C CA . ILE A 1 66 ? 0.045 -6.709 11.245 1.00 84.88 66 ILE A CA 1
ATOM 526 C C . ILE A 1 66 ? -0.127 -6.575 12.760 1.00 84.88 66 ILE A C 1
ATOM 528 O O . ILE A 1 66 ? 0.805 -6.142 13.430 1.00 84.88 66 ILE A O 1
ATOM 532 N N . ARG A 1 67 ? -1.284 -6.977 13.302 1.00 85.06 67 ARG A N 1
ATOM 533 C CA . ARG A 1 67 ? -1.561 -6.905 14.741 1.00 85.06 67 ARG A CA 1
ATOM 534 C C . ARG A 1 67 ? -0.581 -7.754 15.552 1.00 85.06 67 ARG A C 1
ATOM 536 O O . ARG A 1 67 ? -0.006 -7.232 16.495 1.00 85.06 67 ARG A O 1
ATOM 543 N N . SER A 1 68 ? -0.321 -8.993 15.130 1.00 85.19 68 SER A N 1
ATOM 544 C CA . SER A 1 68 ? 0.679 -9.865 15.767 1.00 85.19 68 SER A CA 1
ATOM 545 C C . SER A 1 68 ? 2.053 -9.198 15.817 1.00 85.19 68 SER A C 1
ATOM 547 O O . SER A 1 68 ? 2.662 -9.135 16.873 1.00 85.19 68 SER A O 1
ATOM 549 N N . VAL A 1 69 ? 2.519 -8.611 14.707 1.00 83.19 69 VAL A N 1
ATOM 550 C CA . VAL A 1 69 ? 3.821 -7.920 14.670 1.00 83.19 69 VAL A CA 1
ATOM 551 C C . VAL A 1 69 ? 3.858 -6.700 15.598 1.00 83.19 69 VAL A C 1
ATOM 553 O O . VAL A 1 69 ? 4.900 -6.420 16.185 1.00 83.19 69 VAL A O 1
ATOM 556 N N . MET A 1 70 ? 2.748 -5.967 15.737 1.00 82.81 70 MET A N 1
ATOM 557 C CA . MET A 1 70 ? 2.660 -4.853 16.689 1.00 82.81 70 MET A CA 1
ATOM 558 C C . MET A 1 70 ? 2.704 -5.329 18.143 1.00 82.81 70 MET A C 1
ATOM 560 O O . MET A 1 70 ? 3.358 -4.701 18.968 1.00 82.81 70 MET A O 1
ATOM 564 N N . GLU A 1 71 ? 1.990 -6.410 18.457 1.00 81.31 71 GLU A N 1
ATOM 565 C CA . GLU A 1 71 ? 1.933 -6.994 19.802 1.00 81.31 71 GLU A CA 1
ATOM 566 C C . GLU A 1 71 ? 3.285 -7.602 20.207 1.00 81.31 71 GLU A C 1
ATOM 568 O O . GLU A 1 71 ? 3.699 -7.465 21.357 1.00 81.31 71 GLU A O 1
ATOM 573 N N . ASP A 1 72 ? 4.004 -8.193 19.250 1.00 78.19 72 ASP A N 1
ATOM 574 C CA . ASP A 1 72 ? 5.337 -8.771 19.444 1.00 78.19 72 ASP A CA 1
ATOM 575 C C . ASP A 1 72 ? 6.457 -7.714 19.526 1.00 78.19 72 ASP A C 1
ATOM 577 O O . ASP A 1 72 ? 7.560 -8.019 19.986 1.00 78.19 72 ASP A O 1
ATOM 581 N N . ASN A 1 73 ? 6.201 -6.471 19.101 1.00 65.50 73 ASN A N 1
ATOM 582 C CA . ASN A 1 73 ? 7.177 -5.378 19.137 1.00 65.50 73 ASN A CA 1
ATOM 583 C C . ASN A 1 73 ? 6.601 -4.105 19.793 1.00 65.50 73 ASN A C 1
ATOM 585 O O . ASN A 1 73 ? 6.343 -3.116 19.097 1.00 65.50 73 ASN A O 1
ATOM 589 N N . PRO A 1 74 ? 6.411 -4.110 21.127 1.00 59.91 74 PRO A N 1
ATOM 590 C CA . PRO A 1 74 ? 5.933 -2.955 21.877 1.00 59.91 74 PRO A CA 1
ATOM 591 C C . PRO A 1 74 ? 7.070 -1.932 22.023 1.00 59.91 74 PRO A C 1
ATOM 593 O O . PRO A 1 74 ? 7.797 -1.938 23.017 1.00 59.91 74 PRO A O 1
ATOM 596 N N . GLN A 1 75 ? 7.273 -1.096 21.004 1.00 57.34 75 GLN A N 1
ATOM 597 C CA . GLN A 1 75 ? 8.171 0.064 21.081 1.00 57.34 75 GLN A CA 1
ATOM 598 C C . GLN A 1 75 ? 7.443 1.311 21.573 1.00 57.34 75 GLN A C 1
ATOM 600 O O . GLN A 1 75 ? 6.284 1.527 21.150 1.00 57.34 75 GLN A O 1
#

pLDDT: mean 90.07, std 7.57, range [57.34, 96.62]